Protein AF-A0A7Y7PQS4-F1 (afdb_monomer_lite)

Sequence (103 aa):
MAKKQHNLNHLTSRPAAAKLDELLLGSTPDTPTVTATIEKVVEKTRFTNVLPTDTFRRLHQLSFWSRQDMSDILDSALVAYFANQPDADKALPEKERLKRKMP

Foldseek 3Di:
DDDDDDDPVPPPDDPPPPPDVVVVPPDDPPDPPPPPPPPPPDDDDDDDDDDDPVVVVVLVVCCVVVVHDSVVVVVVVVVVVVVVPVCVPDDDDPVVCVVVVDD

pLDDT: mean 73.99, std 16.83, range [45.25, 97.25]

Structure (mmCIF, N/CA/C/O backbone):
data_AF-A0A7Y7PQS4-F1
#
_entry.id   AF-A0A7Y7PQS4-F1
#
loop_
_atom_site.group_PDB
_atom_site.id
_atom_site.type_symbol
_atom_site.label_atom_id
_atom_site.label_alt_id
_atom_site.label_comp_id
_atom_site.label_asym_id
_atom_site.label_entity_id
_atom_site.label_seq_id
_atom_site.pdbx_PDB_ins_code
_atom_site.Cartn_x
_atom_site.Cartn_y
_atom_site.Cartn_z
_atom_site.occupancy
_atom_site.B_iso_or_equiv
_atom_site.auth_seq_id
_atom_site.auth_comp_id
_atom_site.auth_asym_id
_atom_site.auth_atom_id
_atom_site.pdbx_PDB_model_num
ATOM 1 N N . MET A 1 1 ? 19.597 -5.052 -62.898 1.00 45.34 1 MET A N 1
ATOM 2 C CA . MET A 1 1 ? 18.757 -6.055 -62.205 1.00 45.34 1 MET A CA 1
ATOM 3 C C . MET A 1 1 ? 17.485 -5.369 -61.720 1.00 45.34 1 MET A C 1
ATOM 5 O O . MET A 1 1 ? 17.568 -4.507 -60.856 1.00 45.34 1 MET A O 1
ATOM 9 N N . ALA A 1 2 ? 16.344 -5.650 -62.355 1.00 47.72 2 ALA A N 1
ATOM 10 C CA . ALA A 1 2 ? 15.078 -4.951 -62.121 1.00 47.72 2 ALA A CA 1
ATOM 11 C C . ALA A 1 2 ? 14.285 -5.611 -60.978 1.00 47.72 2 ALA A C 1
ATOM 13 O O . ALA A 1 2 ? 14.045 -6.817 -61.004 1.00 47.72 2 ALA A O 1
ATOM 14 N N . LYS A 1 3 ? 13.897 -4.825 -59.966 1.00 57.91 3 LYS A N 1
ATOM 15 C CA . LYS A 1 3 ? 13.096 -5.276 -58.818 1.00 57.91 3 LYS A CA 1
ATOM 16 C C . LYS A 1 3 ? 11.630 -5.417 -59.239 1.00 57.91 3 LYS A C 1
ATOM 18 O O . LYS A 1 3 ? 10.974 -4.431 -59.558 1.00 57.91 3 LYS A O 1
ATOM 23 N N . LYS A 1 4 ? 11.136 -6.654 -59.244 1.00 65.50 4 LYS A N 1
ATOM 24 C CA . LYS A 1 4 ? 9.749 -7.029 -59.541 1.00 65.50 4 LYS A CA 1
ATOM 25 C C . LYS A 1 4 ? 8.871 -6.682 -58.333 1.00 65.50 4 LYS A C 1
ATOM 27 O O . LYS A 1 4 ? 9.065 -7.241 -57.258 1.00 65.50 4 LYS A O 1
ATOM 32 N N . GLN A 1 5 ? 7.947 -5.736 -58.488 1.00 62.50 5 GLN A N 1
ATOM 33 C CA . GLN A 1 5 ? 6.964 -5.415 -57.452 1.00 62.50 5 GLN A CA 1
ATOM 34 C C . GLN A 1 5 ? 5.819 -6.431 -57.504 1.00 62.50 5 GLN A C 1
ATOM 36 O O . GLN A 1 5 ? 5.164 -6.581 -58.534 1.00 62.50 5 GLN A O 1
ATOM 41 N N . HIS A 1 6 ? 5.597 -7.156 -56.408 1.00 64.06 6 HIS A N 1
ATOM 42 C CA . HIS A 1 6 ? 4.467 -8.070 -56.271 1.00 64.06 6 HIS A CA 1
ATOM 43 C C . HIS A 1 6 ? 3.248 -7.292 -55.765 1.00 64.06 6 HIS A C 1
ATOM 45 O O . HIS A 1 6 ? 3.231 -6.804 -54.640 1.00 64.06 6 HIS A O 1
ATOM 51 N N . ASN A 1 7 ? 2.243 -7.157 -56.629 1.00 65.00 7 ASN A N 1
ATOM 52 C CA . ASN A 1 7 ? 0.973 -6.499 -56.341 1.00 65.00 7 ASN A CA 1
ATOM 53 C C . ASN A 1 7 ? 0.039 -7.482 -55.598 1.00 65.00 7 ASN A C 1
ATOM 55 O O . ASN A 1 7 ? -0.337 -8.522 -56.142 1.00 65.00 7 ASN A O 1
ATOM 59 N N . LEU A 1 8 ? -0.297 -7.177 -54.339 1.00 68.19 8 LEU A N 1
ATOM 60 C CA . LEU A 1 8 ? -1.060 -8.041 -53.421 1.00 68.19 8 LEU A CA 1
ATOM 61 C C . LEU A 1 8 ? -2.588 -7.832 -53.490 1.00 68.19 8 LEU A C 1
ATOM 63 O O . LEU A 1 8 ? -3.323 -8.361 -52.660 1.00 68.19 8 LEU A O 1
ATOM 67 N N . ASN A 1 9 ? -3.097 -7.128 -54.503 1.00 60.72 9 ASN A N 1
ATOM 68 C CA . ASN A 1 9 ? -4.516 -6.753 -54.604 1.00 60.72 9 ASN A CA 1
ATOM 69 C C . ASN A 1 9 ? -5.480 -7.897 -54.994 1.00 60.72 9 ASN A C 1
ATOM 71 O O . ASN A 1 9 ? -6.639 -7.640 -55.298 1.00 60.72 9 ASN A O 1
ATOM 75 N N . HIS A 1 10 ? -5.037 -9.157 -54.996 1.00 58.75 10 HIS A N 1
ATOM 76 C CA . HIS A 1 10 ? -5.864 -10.315 -55.371 1.00 58.75 10 HIS A CA 1
ATOM 77 C C . HIS A 1 10 ? -6.353 -11.149 -54.170 1.00 58.75 10 HIS A C 1
ATOM 79 O O . HIS A 1 10 ? -7.049 -12.141 -54.360 1.00 58.75 10 HIS A O 1
ATOM 85 N N . LEU A 1 11 ? -6.026 -10.752 -52.933 1.00 56.12 11 LEU A N 1
ATOM 86 C CA . LEU A 1 11 ? -6.473 -11.438 -51.709 1.00 56.12 11 LEU A CA 1
ATOM 87 C C . LEU A 1 11 ? -7.854 -10.975 -51.205 1.00 56.12 11 LEU A C 1
ATOM 89 O O . LEU A 1 11 ? -8.382 -11.548 -50.256 1.00 56.12 11 LEU A O 1
ATOM 93 N N . THR A 1 12 ? -8.468 -9.971 -51.836 1.00 58.41 12 THR A N 1
ATOM 94 C CA . THR A 1 12 ? -9.740 -9.365 -51.399 1.00 58.41 12 THR A CA 1
ATOM 95 C C . THR A 1 12 ? -10.888 -9.596 -52.383 1.00 58.41 12 THR A C 1
ATOM 97 O O . THR A 1 12 ? -11.701 -8.713 -52.648 1.00 58.41 12 THR A O 1
ATOM 100 N N . SER A 1 13 ? -11.005 -10.811 -52.919 1.00 56.78 13 SER A N 1
ATOM 101 C CA . SER A 1 13 ? -12.248 -11.240 -53.568 1.00 56.78 13 SER A CA 1
ATOM 102 C C . SER A 1 13 ? -12.544 -12.705 -53.288 1.00 56.78 13 SER A C 1
ATOM 104 O O . SER A 1 13 ? -12.180 -13.604 -54.040 1.00 56.78 13 SER A O 1
ATOM 106 N N . ARG A 1 14 ? -13.245 -12.937 -52.176 1.00 49.75 14 ARG A N 1
ATOM 107 C CA . ARG A 1 14 ? -14.005 -14.163 -51.943 1.00 49.75 14 ARG A CA 1
ATOM 108 C C . ARG A 1 14 ? -15.409 -13.775 -51.471 1.00 49.75 14 ARG A C 1
ATOM 110 O O . ARG A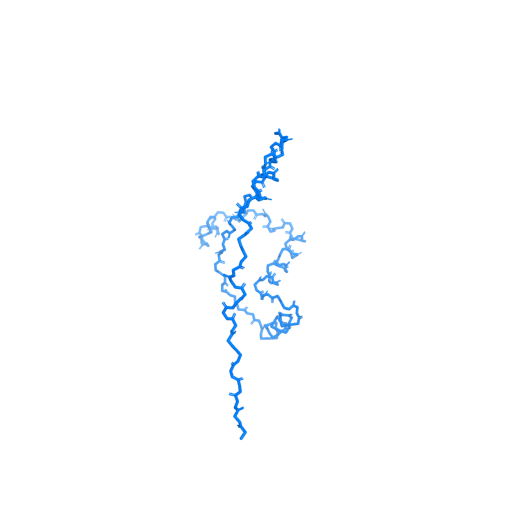 1 14 ? -15.546 -13.327 -50.335 1.00 49.75 14 ARG A O 1
ATOM 117 N N . PRO A 1 15 ? -16.454 -13.940 -52.299 1.00 49.47 15 PRO A N 1
ATOM 118 C CA . PRO A 1 15 ? -17.825 -13.793 -51.846 1.00 49.47 15 PRO A CA 1
ATOM 119 C C . PRO A 1 15 ? -18.228 -15.098 -51.150 1.00 49.47 15 PRO A C 1
ATOM 121 O O . PRO A 1 15 ? -18.449 -16.121 -51.790 1.00 49.47 15 PRO A O 1
ATOM 124 N N . ALA A 1 16 ? -18.280 -15.086 -49.821 1.00 52.72 16 ALA A N 1
ATOM 125 C CA . ALA A 1 16 ? -18.824 -16.183 -49.019 1.00 52.72 16 ALA A CA 1
ATOM 126 C C . ALA A 1 16 ? -19.870 -15.627 -48.043 1.00 52.72 16 ALA A C 1
ATOM 128 O O . ALA A 1 16 ? -19.758 -15.782 -46.835 1.00 52.72 16 ALA A O 1
ATOM 129 N N . ALA A 1 17 ? -20.874 -14.937 -48.587 1.00 56.62 17 ALA A N 1
ATOM 130 C CA . ALA A 1 17 ? -21.946 -14.282 -47.835 1.00 56.62 17 ALA A CA 1
ATOM 131 C C . ALA A 1 17 ? -23.271 -15.074 -47.857 1.00 56.62 17 ALA A C 1
ATOM 133 O O . ALA A 1 17 ? -24.335 -14.476 -47.840 1.00 56.62 17 ALA A O 1
ATOM 134 N N . ALA A 1 18 ? -23.232 -16.410 -47.941 1.00 55.91 18 ALA A N 1
ATOM 135 C CA . ALA A 1 18 ? -24.459 -17.213 -48.066 1.00 55.91 18 ALA A CA 1
ATOM 136 C C . ALA A 1 18 ? -24.544 -18.440 -47.136 1.00 55.91 18 ALA A C 1
ATOM 138 O O . ALA A 1 18 ? -25.415 -19.278 -47.332 1.00 55.91 18 ALA A O 1
ATOM 139 N N . LYS A 1 19 ? -23.651 -18.588 -46.143 1.00 53.81 19 LYS A N 1
ATOM 140 C CA . LYS A 1 19 ? -23.663 -19.735 -45.201 1.00 53.81 19 LYS A CA 1
ATOM 141 C C . LYS A 1 19 ? -23.307 -19.375 -43.747 1.00 53.81 19 LYS A C 1
ATOM 143 O O . LYS A 1 19 ? -22.703 -20.183 -43.051 1.00 53.81 19 LYS A O 1
ATOM 148 N N . LEU A 1 20 ? -23.626 -18.161 -43.294 1.00 56.03 20 LEU A N 1
ATOM 149 C CA . LEU A 1 20 ? -23.437 -17.756 -41.887 1.00 56.03 20 LEU A CA 1
ATOM 150 C C . LEU A 1 20 ? -24.763 -17.604 -41.128 1.00 56.03 20 LEU A C 1
ATOM 152 O O . LEU A 1 20 ? -24.801 -17.895 -39.938 1.00 56.03 20 LEU A O 1
ATOM 156 N N . ASP A 1 21 ? -25.857 -17.259 -41.813 1.00 58.00 21 ASP A N 1
ATOM 157 C CA . ASP A 1 21 ? -27.173 -17.081 -41.179 1.00 58.00 21 ASP A CA 1
ATOM 158 C C . ASP A 1 21 ? -27.824 -18.384 -40.684 1.00 58.00 21 ASP A C 1
ATOM 160 O O . ASP A 1 21 ? -28.627 -18.361 -39.758 1.00 58.00 21 ASP A O 1
ATOM 164 N N . GLU A 1 22 ? -27.447 -19.543 -41.229 1.00 56.84 22 GLU A N 1
ATOM 165 C CA . GLU A 1 22 ? -28.029 -20.840 -40.836 1.00 56.84 22 GLU A CA 1
ATOM 166 C C . GLU A 1 22 ? -27.386 -21.436 -39.563 1.00 56.84 22 GLU A C 1
ATOM 168 O O . GLU A 1 22 ? -27.956 -22.313 -38.923 1.00 56.84 22 GLU A O 1
ATOM 173 N N . LEU A 1 23 ? -26.221 -20.919 -39.146 1.00 56.47 23 LEU A N 1
ATOM 174 C CA . LEU A 1 23 ? -25.573 -21.236 -37.862 1.00 56.47 23 LEU A CA 1
ATOM 175 C C . LEU A 1 23 ? -26.039 -20.315 -36.723 1.00 56.47 23 LEU A C 1
ATOM 177 O O . LEU A 1 23 ? -25.719 -20.574 -35.564 1.00 56.47 23 LEU A O 1
ATOM 181 N N . LEU A 1 24 ? -26.777 -19.246 -37.041 1.00 61.12 24 LEU A N 1
ATOM 182 C CA . LEU A 1 24 ? -27.174 -18.217 -36.080 1.00 61.12 24 LEU A CA 1
ATOM 183 C C . LEU A 1 24 ? -28.575 -18.450 -35.483 1.00 61.12 24 LEU A C 1
ATOM 185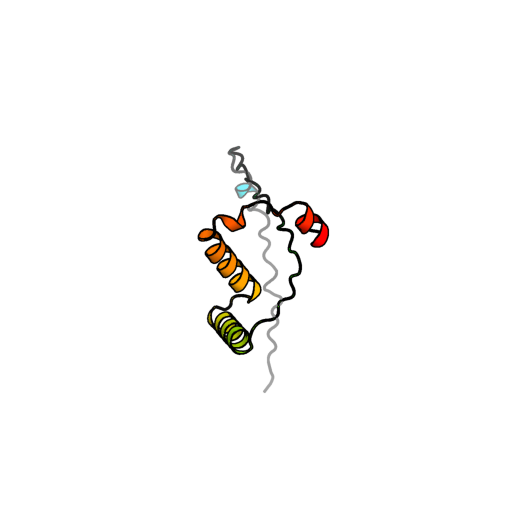 O O . LEU A 1 24 ? -28.898 -17.867 -34.453 1.00 61.12 24 LEU A O 1
ATOM 189 N N . LEU A 1 25 ? -29.404 -19.305 -36.095 1.00 61.69 25 LEU A N 1
ATOM 190 C CA . LEU A 1 25 ? -30.785 -19.574 -35.661 1.00 61.69 25 LEU A CA 1
ATOM 191 C C . LEU A 1 25 ? -30.992 -21.020 -35.159 1.00 61.69 25 LEU A C 1
ATOM 193 O O . LEU A 1 25 ? -32.066 -21.606 -35.298 1.00 61.69 25 LEU A O 1
ATOM 197 N N . GLY A 1 26 ? -29.960 -21.595 -34.534 1.00 45.25 26 GLY A N 1
ATOM 198 C CA . GLY A 1 26 ? -30.074 -22.812 -33.729 1.00 45.25 26 GLY A CA 1
ATOM 199 C C . GLY A 1 26 ? -30.778 -22.527 -32.399 1.00 45.25 26 GLY A C 1
ATOM 200 O O . GLY A 1 26 ? -30.212 -21.918 -31.499 1.00 45.25 26 GLY A O 1
ATOM 201 N N . SER A 1 27 ? -32.031 -22.960 -32.306 1.00 52.91 27 SER A N 1
ATOM 202 C CA . SER A 1 27 ? -32.948 -22.805 -31.174 1.00 52.91 27 SER A CA 1
ATOM 203 C C . SER A 1 27 ? -32.495 -23.516 -29.888 1.00 52.91 27 SER A C 1
ATOM 205 O O . SER A 1 27 ? -32.378 -24.737 -29.899 1.00 52.91 27 SER A O 1
ATOM 207 N N . THR A 1 28 ? -32.354 -22.760 -28.787 1.00 54.16 28 THR A N 1
ATOM 208 C CA . THR A 1 28 ? -32.858 -23.078 -27.426 1.00 54.16 28 THR A CA 1
ATOM 209 C C . THR A 1 28 ? -32.926 -21.784 -26.592 1.00 54.16 28 THR A C 1
ATOM 211 O O . THR A 1 28 ? -31.896 -21.120 -26.455 1.00 54.16 28 THR A O 1
ATOM 214 N N . PRO A 1 29 ? -34.076 -21.395 -26.004 1.00 52.91 29 PRO A N 1
ATOM 215 C CA . PRO A 1 29 ? -34.156 -20.263 -25.087 1.00 52.91 29 PRO A CA 1
ATOM 216 C C . PRO A 1 29 ? -33.761 -20.703 -23.670 1.00 52.91 29 PRO A C 1
ATOM 218 O O . PRO A 1 29 ? -34.600 -20.765 -22.779 1.00 52.91 29 PRO A O 1
ATOM 221 N N . ASP A 1 30 ? -32.481 -20.993 -23.457 1.00 47.19 30 ASP A N 1
ATOM 222 C CA . ASP A 1 30 ? -31.899 -20.929 -22.117 1.00 47.19 30 ASP A CA 1
ATOM 223 C C . ASP A 1 30 ? -31.145 -19.613 -22.038 1.00 47.19 30 ASP A C 1
ATOM 225 O O . ASP A 1 30 ? -30.039 -19.461 -22.550 1.00 47.19 30 ASP A O 1
ATOM 229 N N . THR A 1 31 ? -31.822 -18.617 -21.476 1.00 50.50 31 THR A N 1
ATOM 230 C CA . THR A 1 31 ? -31.273 -17.288 -21.226 1.00 50.50 31 THR A CA 1
ATOM 231 C C . THR A 1 31 ? -30.010 -17.461 -20.380 1.00 50.50 31 THR A C 1
ATOM 233 O O . THR A 1 31 ? -30.136 -17.851 -19.216 1.00 50.50 31 THR A O 1
ATOM 236 N N . PRO A 1 32 ? -28.789 -17.186 -20.883 1.00 52.12 32 PRO A N 1
ATOM 237 C CA . PRO A 1 32 ? -27.669 -17.043 -19.979 1.00 52.12 32 PRO A CA 1
ATOM 238 C C . PRO A 1 32 ? -27.978 -15.799 -19.149 1.00 52.12 32 PRO A C 1
ATOM 240 O O . PRO A 1 32 ? -27.956 -14.678 -19.658 1.00 52.12 32 PRO A O 1
ATOM 243 N N . THR A 1 33 ? -28.324 -15.993 -17.876 1.00 50.81 33 THR A N 1
ATOM 244 C CA . THR A 1 33 ? -28.285 -14.920 -16.885 1.00 50.81 33 THR A CA 1
ATOM 245 C C . THR A 1 33 ? -26.843 -14.442 -16.850 1.00 50.81 33 THR A C 1
ATOM 247 O O . THR A 1 33 ? -25.987 -15.017 -16.181 1.00 50.81 33 THR A O 1
ATOM 250 N N . VAL A 1 34 ? -26.560 -13.414 -17.648 1.00 56.66 34 VAL A N 1
ATOM 251 C CA . VAL A 1 34 ? -25.345 -12.627 -17.547 1.00 56.66 34 VAL A CA 1
ATOM 252 C C . VAL A 1 34 ? -25.455 -11.938 -16.198 1.00 56.66 34 VAL A C 1
ATOM 254 O O . VAL A 1 34 ? -26.095 -10.896 -16.064 1.00 56.66 34 VAL A O 1
ATOM 257 N N . THR A 1 35 ? -24.893 -12.568 -15.169 1.00 53.75 35 THR A N 1
ATOM 258 C CA . THR A 1 35 ? -24.596 -11.906 -13.906 1.00 53.75 35 THR A CA 1
ATOM 259 C C . THR A 1 35 ? -23.634 -10.785 -14.257 1.00 53.75 35 THR A C 1
ATOM 261 O O . THR A 1 35 ? -22.433 -11.002 -14.399 1.00 53.75 35 THR A O 1
ATOM 264 N N . ALA A 1 36 ? -24.181 -9.596 -14.499 1.00 56.31 36 ALA A N 1
ATOM 265 C CA . ALA A 1 36 ? -23.404 -8.385 -14.612 1.00 56.31 36 ALA A CA 1
ATOM 266 C C . ALA A 1 36 ? -22.651 -8.244 -13.288 1.00 56.31 36 ALA A C 1
ATOM 268 O O . ALA A 1 36 ? -23.244 -7.927 -12.256 1.00 56.31 36 ALA A O 1
ATOM 269 N N . THR A 1 37 ? -21.357 -8.555 -13.301 1.00 57.94 37 THR A N 1
ATOM 270 C CA . THR A 1 37 ? -20.448 -8.196 -12.221 1.00 57.94 37 THR A CA 1
ATOM 271 C C . THR A 1 37 ? -20.495 -6.680 -12.137 1.00 57.94 37 THR A C 1
ATOM 273 O O . THR A 1 37 ? -19.929 -5.985 -12.975 1.00 57.94 37 THR A O 1
ATOM 276 N N . ILE A 1 38 ? -21.258 -6.163 -11.176 1.00 63.72 38 ILE A N 1
ATOM 277 C CA . ILE A 1 38 ? -21.269 -4.744 -10.848 1.00 63.72 38 ILE A CA 1
ATOM 278 C C . ILE A 1 38 ? -19.868 -4.465 -10.309 1.00 63.72 38 ILE A C 1
ATOM 280 O O . ILE A 1 38 ? -19.573 -4.753 -9.148 1.00 63.72 38 ILE A O 1
ATOM 284 N N . GLU A 1 39 ? -18.978 -3.987 -11.176 1.00 59.25 39 GLU A N 1
ATOM 285 C CA . GLU A 1 39 ? -17.668 -3.486 -10.788 1.00 59.25 39 GLU A CA 1
ATOM 286 C C . GLU A 1 39 ? -17.907 -2.300 -9.856 1.00 59.25 39 GLU A C 1
ATOM 288 O O . GLU A 1 39 ? -18.197 -1.179 -10.278 1.00 59.25 39 GLU A O 1
ATOM 293 N N . LYS A 1 40 ? -17.883 -2.572 -8.549 1.00 68.75 40 LYS A N 1
ATOM 294 C CA . LYS A 1 40 ? -17.981 -1.548 -7.519 1.00 68.75 40 LYS A CA 1
ATOM 295 C C . LYS A 1 40 ? -16.779 -0.631 -7.704 1.00 68.75 40 LYS A C 1
ATOM 297 O O . LYS A 1 40 ? -15.657 -1.004 -7.370 1.00 68.75 40 LYS A O 1
ATOM 302 N N . VAL A 1 41 ? -17.019 0.550 -8.264 1.00 65.12 41 VAL A N 1
ATOM 303 C CA . VAL A 1 41 ? -16.004 1.591 -8.411 1.00 65.12 41 VAL A CA 1
ATOM 304 C C . VAL A 1 41 ? -15.505 1.934 -7.010 1.00 65.12 41 VAL A C 1
ATOM 306 O O . VAL A 1 41 ? -16.232 2.510 -6.203 1.00 65.12 41 VAL A O 1
ATOM 309 N N . VAL A 1 42 ? -14.286 1.503 -6.687 1.00 76.44 42 VAL A N 1
ATOM 310 C CA . VAL A 1 42 ? -13.660 1.791 -5.396 1.00 76.44 42 VAL A CA 1
ATOM 311 C C . VAL A 1 42 ? -13.194 3.241 -5.419 1.00 76.44 42 VAL A C 1
ATOM 313 O O . VAL A 1 42 ? -12.319 3.606 -6.206 1.00 76.44 42 VAL A O 1
ATOM 316 N N . GLU A 1 43 ? -13.783 4.074 -4.563 1.00 81.75 43 GLU A N 1
ATOM 317 C CA . GLU A 1 43 ? -13.350 5.456 -4.378 1.00 81.75 43 GLU A CA 1
ATOM 318 C C . GLU A 1 43 ? -11.930 5.475 -3.798 1.00 81.75 43 GLU A C 1
ATOM 320 O O . GLU A 1 43 ? -11.678 4.989 -2.695 1.00 81.75 43 GLU A O 1
ATOM 325 N N . LYS A 1 44 ? -10.976 6.013 -4.565 1.00 79.75 44 LYS A N 1
ATOM 326 C CA . LYS A 1 44 ? -9.573 6.123 -4.150 1.00 79.75 44 LYS A CA 1
ATOM 327 C C . LYS A 1 44 ? -9.295 7.520 -3.604 1.00 79.75 44 LYS A C 1
ATOM 329 O O . LYS A 1 44 ? -9.375 8.508 -4.334 1.00 79.75 44 LYS A O 1
ATOM 334 N N . THR A 1 45 ? -8.882 7.597 -2.343 1.00 82.06 45 THR A N 1
ATOM 335 C CA . THR A 1 45 ? -8.430 8.845 -1.712 1.00 82.06 45 THR A CA 1
ATOM 336 C C . THR A 1 45 ? -6.925 9.015 -1.901 1.00 82.06 45 THR A C 1
ATOM 338 O O . THR A 1 45 ? -6.152 8.084 -1.681 1.00 82.06 45 THR A O 1
ATOM 341 N N . ARG A 1 46 ? -6.477 10.214 -2.301 1.00 83.88 46 ARG A N 1
ATOM 342 C CA . ARG A 1 46 ? -5.040 10.507 -2.416 1.00 83.88 46 ARG A CA 1
ATOM 343 C C . ARG A 1 46 ? -4.410 10.574 -1.027 1.00 83.88 46 ARG A C 1
ATOM 345 O O . ARG A 1 46 ? -4.838 11.365 -0.191 1.00 83.88 46 ARG A O 1
ATOM 352 N N . PHE A 1 47 ? -3.361 9.787 -0.820 1.00 81.38 47 PHE A N 1
ATOM 353 C CA . PHE A 1 47 ? -2.594 9.743 0.419 1.00 81.38 47 PHE A CA 1
ATOM 354 C C . PHE A 1 47 ? -1.138 10.131 0.143 1.00 81.38 47 PHE A C 1
ATOM 356 O O . PHE A 1 47 ? -0.437 9.448 -0.601 1.00 81.38 47 PHE A O 1
ATOM 363 N N . THR A 1 48 ? -0.689 11.239 0.734 1.00 83.62 48 THR A N 1
ATOM 364 C CA . THR A 1 48 ? 0.714 11.672 0.673 1.00 83.62 48 THR A CA 1
ATOM 365 C C . THR A 1 48 ? 1.435 11.165 1.917 1.00 83.62 48 THR A C 1
ATOM 367 O O . THR A 1 48 ? 1.038 11.499 3.031 1.00 83.62 48 THR A O 1
ATOM 370 N N . ASN A 1 49 ? 2.495 10.378 1.729 1.00 83.31 49 ASN A N 1
ATOM 371 C CA . ASN A 1 49 ? 3.267 9.769 2.813 1.00 83.31 49 ASN A CA 1
ATOM 372 C C . ASN A 1 49 ? 4.739 10.204 2.767 1.00 83.31 49 ASN A C 1
ATOM 374 O O . ASN A 1 49 ? 5.278 10.469 1.693 1.00 83.31 49 ASN A O 1
ATOM 378 N N . VAL A 1 50 ? 5.396 10.215 3.926 1.00 90.75 50 VAL A N 1
ATOM 379 C CA . VAL A 1 50 ? 6.845 10.381 4.061 1.00 90.75 50 VAL A CA 1
ATOM 380 C C . VAL A 1 50 ? 7.421 9.066 4.573 1.00 90.75 50 VAL A C 1
ATOM 382 O O . VAL A 1 50 ? 7.112 8.631 5.679 1.00 90.75 50 VAL A O 1
ATOM 385 N N . LEU A 1 51 ? 8.263 8.429 3.762 1.00 89.50 51 LEU A N 1
ATOM 386 C CA . LEU A 1 51 ? 8.919 7.168 4.102 1.00 89.50 51 LEU A CA 1
ATOM 387 C C . LEU A 1 51 ? 10.416 7.389 4.349 1.00 89.50 51 LEU A C 1
ATOM 389 O O . LEU A 1 51 ? 11.024 8.221 3.672 1.00 89.50 51 LEU A O 1
ATOM 393 N N . PRO A 1 52 ? 11.043 6.612 5.251 1.00 95.19 52 PRO A N 1
ATOM 394 C CA . PRO A 1 52 ? 12.496 6.544 5.325 1.00 95.19 52 PR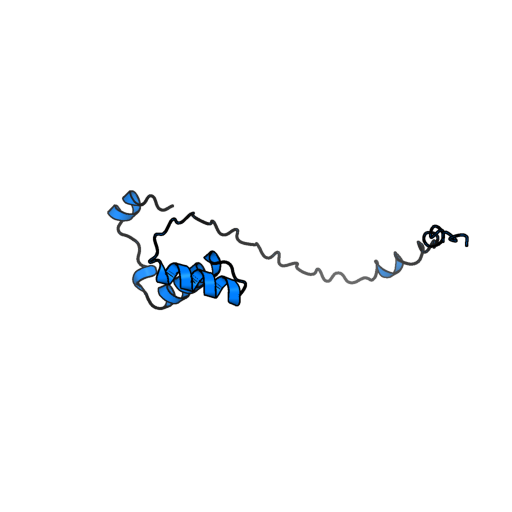O A CA 1
ATOM 395 C C . PRO A 1 52 ? 13.095 6.137 3.975 1.00 95.19 52 PRO A C 1
ATOM 397 O O . PRO A 1 52 ? 12.550 5.273 3.280 1.00 95.19 52 PRO A O 1
ATOM 400 N N . THR A 1 53 ? 14.247 6.712 3.626 1.00 94.31 53 THR A N 1
ATOM 401 C CA . THR A 1 53 ? 14.907 6.497 2.328 1.00 94.31 53 THR A CA 1
ATOM 402 C C . THR A 1 53 ? 15.166 5.020 2.036 1.00 94.31 53 THR A C 1
ATOM 404 O O . THR A 1 53 ? 14.919 4.554 0.924 1.00 94.31 53 THR A O 1
ATOM 407 N N . ASP A 1 54 ? 15.613 4.254 3.033 1.00 96.00 54 ASP A N 1
ATOM 408 C CA . ASP A 1 54 ? 15.856 2.818 2.872 1.00 96.00 54 ASP A CA 1
ATOM 409 C C . ASP A 1 54 ? 14.575 2.036 2.569 1.00 96.00 54 ASP A C 1
ATOM 411 O O . ASP A 1 54 ? 14.581 1.145 1.715 1.00 96.00 54 ASP A O 1
ATOM 415 N N . THR A 1 55 ? 13.465 2.385 3.222 1.00 94.00 55 THR A N 1
ATOM 416 C CA . THR A 1 55 ? 12.157 1.766 2.981 1.00 94.00 55 THR A CA 1
ATOM 417 C C . THR A 1 55 ? 11.663 2.086 1.576 1.00 94.00 55 THR A C 1
ATOM 419 O O . THR A 1 55 ? 11.230 1.183 0.862 1.00 94.00 55 THR A O 1
ATOM 422 N N . PHE A 1 56 ? 11.798 3.343 1.142 1.00 94.25 56 PHE A N 1
ATOM 423 C CA . PHE A 1 56 ? 11.446 3.755 -0.216 1.00 94.25 56 PHE A CA 1
ATOM 424 C C . PHE A 1 56 ? 12.269 3.003 -1.272 1.00 94.25 56 PHE A C 1
ATOM 426 O O . PHE A 1 56 ? 11.711 2.469 -2.232 1.00 94.25 56 PHE A O 1
ATOM 433 N N . ARG A 1 57 ? 13.586 2.871 -1.064 1.00 96.62 57 ARG A N 1
ATOM 434 C CA . ARG A 1 57 ? 14.461 2.112 -1.969 1.00 96.62 57 ARG A CA 1
ATOM 435 C C . ARG A 1 57 ? 14.022 0.653 -2.086 1.00 96.62 57 ARG A C 1
ATOM 437 O O . ARG A 1 57 ? 13.949 0.130 -3.195 1.00 96.62 57 ARG A O 1
ATOM 444 N N . ARG A 1 58 ? 13.726 -0.003 -0.959 1.00 96.31 58 ARG A N 1
ATOM 445 C CA . ARG A 1 58 ? 13.261 -1.402 -0.941 1.00 96.31 58 ARG A CA 1
ATOM 446 C C . ARG A 1 58 ? 11.913 -1.563 -1.639 1.00 96.31 58 ARG A C 1
ATOM 448 O O . ARG A 1 58 ? 11.753 -2.512 -2.397 1.00 96.31 58 ARG A O 1
ATOM 455 N N . LEU A 1 59 ? 10.983 -0.630 -1.432 1.00 95.19 59 LEU A N 1
ATOM 456 C CA . LEU A 1 59 ? 9.682 -0.633 -2.103 1.00 95.19 59 LEU A CA 1
ATOM 457 C C . LEU A 1 59 ? 9.840 -0.548 -3.627 1.00 95.19 59 LEU A C 1
ATOM 459 O O . LEU A 1 59 ? 9.222 -1.324 -4.347 1.00 95.19 59 LEU A O 1
ATOM 463 N N . HIS A 1 60 ? 10.716 0.336 -4.109 1.00 96.00 60 HIS A N 1
ATOM 464 C CA . HIS A 1 60 ? 10.981 0.486 -5.540 1.00 96.00 60 HIS A CA 1
ATOM 465 C C . HIS A 1 60 ? 11.709 -0.727 -6.144 1.00 96.00 60 HIS A C 1
ATOM 467 O O . HIS A 1 60 ? 11.505 -1.088 -7.301 1.00 96.00 60 HIS A O 1
ATOM 473 N N . GLN A 1 61 ? 12.598 -1.366 -5.382 1.00 97.25 61 GLN A N 1
ATOM 474 C CA . GLN A 1 61 ? 13.220 -2.618 -5.813 1.00 97.25 61 GLN A CA 1
ATOM 475 C C . GLN A 1 61 ? 12.168 -3.721 -5.926 1.00 97.25 61 GLN A C 1
ATOM 477 O O . GLN A 1 61 ? 12.127 -4.425 -6.932 1.00 97.25 61 GLN A O 1
ATOM 482 N N . LEU A 1 62 ? 11.300 -3.846 -4.921 1.00 96.50 62 LEU A N 1
ATOM 483 C CA . LEU A 1 62 ? 10.236 -4.838 -4.916 1.00 96.50 62 LEU A CA 1
ATOM 484 C C . LEU A 1 62 ? 9.281 -4.639 -6.095 1.00 96.50 62 LEU A C 1
ATOM 486 O O . LEU A 1 62 ? 9.054 -5.602 -6.817 1.00 96.50 62 LEU A O 1
ATOM 490 N N . SER A 1 63 ? 8.803 -3.413 -6.338 1.00 96.88 63 SER A N 1
ATOM 491 C CA . SER A 1 63 ? 7.906 -3.115 -7.465 1.00 96.88 63 SER A CA 1
ATOM 492 C C . SER A 1 63 ? 8.520 -3.475 -8.814 1.00 96.88 63 SER A C 1
ATOM 494 O O . SER A 1 63 ? 7.854 -4.059 -9.669 1.00 96.88 63 SER A O 1
ATOM 496 N N . PHE A 1 64 ? 9.812 -3.195 -8.993 1.00 96.94 64 PHE A N 1
ATOM 497 C CA . PHE A 1 64 ? 10.528 -3.541 -10.215 1.00 96.94 64 PHE A CA 1
ATOM 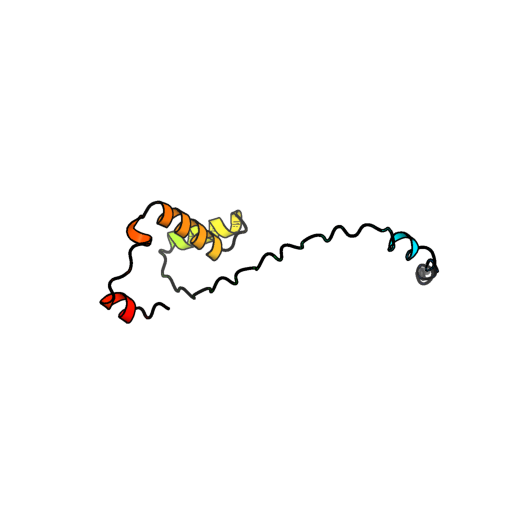498 C C . PHE A 1 64 ? 10.579 -5.058 -10.449 1.00 96.94 64 PHE A C 1
ATOM 500 O O . PHE A 1 64 ? 10.304 -5.523 -11.556 1.00 96.94 64 PHE A O 1
ATOM 507 N N . TRP A 1 65 ? 10.909 -5.838 -9.415 1.00 97.12 65 TRP A N 1
ATOM 508 C CA . TRP A 1 65 ? 11.035 -7.295 -9.533 1.00 97.12 65 TRP A CA 1
ATOM 509 C C . TRP A 1 65 ? 9.687 -8.012 -9.601 1.00 97.12 65 TRP A C 1
ATOM 511 O O . TRP A 1 65 ? 9.554 -8.971 -10.362 1.00 97.12 65 TRP A O 1
ATOM 521 N N . SER A 1 66 ? 8.687 -7.556 -8.843 1.00 95.00 66 SER A N 1
ATOM 522 C CA . SER A 1 66 ? 7.344 -8.143 -8.846 1.00 95.00 66 SER A CA 1
ATOM 523 C C . SER A 1 66 ? 6.492 -7.690 -10.032 1.00 95.00 66 SER A C 1
ATOM 525 O O . SER A 1 66 ? 5.459 -8.301 -10.295 1.00 95.00 66 SER A O 1
ATOM 527 N N . ARG A 1 67 ? 6.923 -6.648 -10.762 1.00 94.75 67 ARG A N 1
ATOM 528 C CA . ARG A 1 67 ? 6.148 -5.975 -11.820 1.00 94.75 67 ARG A CA 1
ATOM 529 C C . ARG A 1 67 ? 4.770 -5.518 -11.331 1.00 94.75 67 ARG A C 1
ATOM 531 O O . ARG A 1 67 ? 3.798 -5.573 -12.079 1.00 94.75 67 ARG A O 1
ATOM 538 N N . GLN A 1 68 ? 4.697 -5.093 -10.074 1.00 92.81 68 GLN A N 1
ATOM 539 C CA . GLN A 1 68 ? 3.487 -4.553 -9.461 1.00 92.81 68 GLN A CA 1
ATOM 540 C C . GLN A 1 68 ? 3.671 -3.078 -9.142 1.00 92.81 68 GLN A C 1
ATOM 542 O O . GLN A 1 68 ? 4.773 -2.632 -8.811 1.00 92.81 68 GLN A O 1
ATOM 547 N N . ASP A 1 69 ? 2.572 -2.334 -9.184 1.00 93.62 69 ASP A N 1
ATOM 548 C CA . ASP A 1 69 ? 2.583 -0.939 -8.784 1.00 93.62 69 ASP A CA 1
ATOM 549 C C . ASP A 1 69 ? 2.847 -0.805 -7.283 1.00 93.62 69 ASP A C 1
ATOM 551 O O . ASP A 1 69 ? 2.346 -1.564 -6.451 1.00 93.62 69 ASP A O 1
ATOM 555 N N . MET A 1 70 ? 3.629 0.213 -6.916 1.00 92.06 70 MET A N 1
ATOM 556 C CA . MET A 1 70 ? 3.942 0.497 -5.511 1.00 92.06 70 MET A CA 1
ATOM 557 C C . MET A 1 70 ? 2.675 0.736 -4.681 1.00 92.06 70 MET A C 1
ATOM 559 O O . MET A 1 70 ? 2.645 0.387 -3.504 1.00 92.06 70 MET A O 1
ATOM 563 N N . SER A 1 71 ? 1.628 1.305 -5.287 1.00 91.12 71 SER A N 1
ATOM 564 C CA . SER A 1 71 ? 0.328 1.504 -4.641 1.00 91.12 71 SER A CA 1
ATOM 565 C C . SER A 1 71 ? -0.342 0.184 -4.262 1.00 91.12 71 SER A C 1
ATOM 567 O O . SER A 1 71 ? -0.825 0.073 -3.142 1.00 91.12 71 SER A O 1
ATOM 569 N N . ASP A 1 72 ? -0.308 -0.819 -5.138 1.00 92.12 72 ASP A N 1
ATOM 570 C CA . ASP A 1 72 ? -0.924 -2.128 -4.884 1.00 92.12 72 ASP A CA 1
ATOM 571 C C . ASP A 1 72 ? -0.127 -2.929 -3.844 1.00 92.12 72 ASP A C 1
ATOM 573 O O . ASP A 1 72 ? -0.685 -3.621 -2.988 1.00 92.12 72 ASP A O 1
ATOM 577 N N . ILE A 1 73 ? 1.202 -2.786 -3.861 1.00 93.62 73 ILE A N 1
ATOM 578 C CA . ILE A 1 73 ? 2.074 -3.354 -2.825 1.00 93.62 73 ILE A CA 1
ATOM 579 C C . ILE A 1 73 ? 1.749 -2.743 -1.456 1.00 93.62 73 ILE A C 1
ATOM 581 O O . ILE A 1 73 ? 1.675 -3.459 -0.460 1.00 93.62 73 ILE A O 1
ATOM 585 N N . LEU A 1 74 ? 1.546 -1.425 -1.387 1.00 93.06 74 LEU A N 1
ATOM 586 C CA . LEU A 1 74 ? 1.180 -0.761 -0.137 1.00 93.06 74 LEU A CA 1
ATOM 587 C C . LEU A 1 74 ? -0.224 -1.154 0.329 1.00 93.06 74 LEU A C 1
ATOM 589 O O . LEU A 1 74 ? -0.397 -1.413 1.516 1.00 93.06 74 LEU A O 1
ATOM 593 N N . ASP A 1 75 ? -1.195 -1.232 -0.579 1.00 92.00 75 ASP A N 1
ATOM 594 C CA . ASP A 1 75 ? -2.563 -1.645 -0.257 1.00 92.00 75 ASP A CA 1
ATOM 595 C C . ASP A 1 75 ? -2.589 -3.064 0.328 1.00 92.00 75 ASP A C 1
ATOM 597 O O . ASP A 1 75 ? -3.058 -3.275 1.445 1.00 92.00 75 ASP A O 1
ATOM 601 N N . SER A 1 76 ? -1.958 -4.022 -0.355 1.00 92.19 76 SER A N 1
ATOM 602 C CA . SER A 1 76 ? -1.861 -5.405 0.129 1.00 92.19 76 SER A CA 1
ATOM 603 C C . SER A 1 76 ? -1.131 -5.523 1.472 1.00 92.19 76 SER A C 1
ATOM 605 O O . SER A 1 76 ? -1.575 -6.266 2.352 1.00 92.19 76 SER A O 1
ATOM 607 N N . ALA A 1 77 ? -0.054 -4.758 1.677 1.00 92.75 77 ALA A N 1
ATOM 608 C CA . ALA A 1 77 ? 0.656 -4.717 2.953 1.00 92.75 77 ALA A CA 1
ATOM 609 C C . ALA A 1 77 ? -0.209 -4.134 4.084 1.00 92.75 77 ALA A C 1
ATOM 611 O O . ALA A 1 77 ? -0.175 -4.648 5.204 1.00 92.75 77 ALA A O 1
ATOM 612 N N . LEU A 1 78 ? -0.995 -3.089 3.806 1.00 91.69 78 LEU A N 1
ATOM 613 C CA . LEU A 1 78 ? -1.906 -2.482 4.777 1.00 91.69 78 LEU A CA 1
ATOM 614 C C . LEU A 1 78 ? -3.063 -3.419 5.123 1.00 91.69 78 LEU A C 1
ATOM 616 O O . LEU A 1 78 ? -3.347 -3.599 6.304 1.00 91.69 78 LEU A O 1
ATOM 620 N N . VAL A 1 79 ? -3.672 -4.076 4.135 1.00 91.75 79 VAL A N 1
ATOM 621 C CA . VAL A 1 79 ? -4.721 -5.085 4.360 1.00 91.75 79 VAL A CA 1
ATOM 622 C C . VAL A 1 79 ? -4.197 -6.221 5.240 1.00 91.75 79 VAL A C 1
ATOM 624 O O . VAL A 1 79 ? -4.838 -6.592 6.224 1.00 91.75 79 VAL A O 1
ATOM 627 N N . ALA A 1 80 ? -2.997 -6.732 4.948 1.00 92.50 80 ALA A N 1
ATOM 628 C CA . ALA A 1 80 ? -2.361 -7.762 5.767 1.00 92.50 80 ALA A CA 1
ATOM 629 C C . ALA A 1 80 ? -2.029 -7.270 7.189 1.00 92.50 80 ALA A C 1
ATOM 631 O O . ALA A 1 80 ? -2.124 -8.032 8.154 1.00 92.50 80 ALA A O 1
ATOM 632 N N . TYR A 1 81 ? -1.653 -5.998 7.341 1.00 91.19 81 TYR A N 1
ATOM 633 C CA . TYR A 1 81 ? -1.387 -5.399 8.646 1.00 91.19 81 TYR A CA 1
ATOM 634 C C . TYR A 1 81 ? -2.672 -5.232 9.472 1.00 91.19 81 TYR A C 1
ATOM 636 O O . TYR A 1 81 ? -2.699 -5.619 10.641 1.00 91.19 81 TYR A O 1
ATOM 644 N N . PHE A 1 82 ? -3.751 -4.729 8.864 1.00 91.69 82 PHE A N 1
ATOM 645 C CA . PHE A 1 82 ? -5.046 -4.541 9.524 1.00 91.69 82 PHE A CA 1
ATOM 646 C C . PHE A 1 82 ? -5.714 -5.858 9.915 1.00 91.69 82 PHE A C 1
ATOM 648 O O . PHE A 1 82 ? -6.340 -5.915 10.968 1.00 91.69 82 PHE A O 1
ATOM 655 N N . ALA A 1 83 ? -5.500 -6.940 9.160 1.00 89.25 83 ALA A N 1
ATOM 656 C CA . ALA A 1 83 ? -6.008 -8.267 9.519 1.00 89.25 83 ALA A CA 1
ATOM 657 C C . ALA A 1 83 ? -5.557 -8.741 10.916 1.00 89.25 83 ALA A C 1
ATOM 659 O O . ALA A 1 83 ? -6.231 -9.549 11.549 1.00 89.25 83 ALA A O 1
ATOM 660 N N . ASN A 1 84 ? -4.425 -8.227 11.405 1.00 88.00 84 ASN A N 1
ATOM 661 C CA . ASN A 1 84 ? -3.870 -8.567 12.713 1.00 88.00 84 ASN A CA 1
ATOM 662 C C . ASN A 1 84 ? -4.141 -7.496 13.784 1.00 88.00 84 ASN A C 1
ATOM 664 O O . ASN A 1 84 ? -3.678 -7.636 14.915 1.00 88.00 84 ASN A O 1
ATOM 668 N N . GLN A 1 85 ? -4.854 -6.421 13.442 1.00 86.19 85 GLN A N 1
ATOM 669 C CA . GLN A 1 85 ? -5.103 -5.282 14.321 1.00 86.19 85 GLN A CA 1
ATOM 670 C C . GLN A 1 85 ? -6.612 -5.053 14.462 1.00 86.19 85 GLN A C 1
ATOM 672 O O . GLN A 1 85 ? -7.182 -4.284 13.689 1.00 86.19 85 GLN A O 1
ATOM 677 N N . PRO A 1 86 ? -7.273 -5.649 15.475 1.00 79.75 86 PRO A N 1
ATOM 678 C CA . PRO A 1 86 ? -8.717 -5.480 15.674 1.00 79.75 86 PRO A CA 1
ATOM 679 C C . PRO A 1 86 ? -9.110 -4.027 15.991 1.00 79.75 86 PRO A C 1
ATOM 681 O O . PRO A 1 86 ? -10.280 -3.660 15.938 1.00 79.75 86 PRO A O 1
ATOM 684 N N . ASP A 1 87 ? -8.130 -3.185 16.327 1.00 82.06 87 ASP A N 1
ATOM 685 C CA . ASP A 1 87 ? -8.319 -1.756 16.546 1.00 82.06 87 ASP A CA 1
ATOM 686 C C . ASP A 1 87 ? -8.566 -0.973 15.250 1.00 82.06 87 ASP A C 1
ATOM 688 O O . ASP A 1 87 ? -9.090 0.137 15.316 1.00 82.06 87 ASP A O 1
ATOM 692 N N . ALA A 1 88 ? -8.226 -1.533 14.083 1.00 78.25 88 ALA A N 1
ATOM 693 C CA . ALA A 1 88 ? -8.429 -0.879 12.790 1.00 78.25 88 ALA A CA 1
ATOM 694 C C . ALA A 1 88 ? -9.918 -0.674 12.456 1.00 78.25 88 ALA A C 1
ATOM 696 O O . ALA A 1 88 ? -10.264 0.296 11.785 1.00 78.25 88 ALA A O 1
ATOM 697 N N . ASP A 1 89 ? -10.791 -1.536 12.986 1.00 79.56 89 ASP A N 1
ATOM 698 C CA . ASP A 1 89 ? -12.244 -1.464 12.795 1.00 79.56 89 ASP A CA 1
ATOM 699 C C . ASP A 1 89 ? -12.952 -0.641 13.882 1.00 79.56 89 ASP A C 1
ATOM 701 O O . ASP A 1 89 ? -14.172 -0.442 13.844 1.00 79.56 89 ASP A O 1
ATOM 705 N N . LYS A 1 90 ? -12.212 -0.145 14.883 1.00 82.75 90 LYS A N 1
ATOM 706 C CA . LYS A 1 90 ? -12.798 0.696 15.928 1.00 82.75 90 LYS A CA 1
ATOM 707 C C . LYS A 1 90 ? -13.119 2.071 15.360 1.00 82.75 90 LYS A C 1
ATOM 709 O O . LYS A 1 90 ? -12.280 2.740 14.760 1.00 82.75 90 LYS A O 1
ATOM 714 N N . ALA A 1 91 ? -14.340 2.528 15.621 1.00 75.25 91 ALA A N 1
ATOM 715 C CA . ALA A 1 91 ? -14.749 3.872 15.251 1.00 75.25 91 ALA A CA 1
ATOM 716 C C . ALA A 1 91 ? -13.841 4.916 15.922 1.00 75.25 91 ALA A C 1
ATOM 718 O O . ALA A 1 91 ? -13.637 4.906 17.140 1.00 75.25 91 ALA A O 1
ATOM 719 N N . LEU A 1 92 ? -13.321 5.846 15.119 1.00 73.44 92 LEU A N 1
ATOM 720 C CA . LEU A 1 92 ? -12.588 7.004 15.621 1.00 73.44 92 LEU A CA 1
ATOM 721 C C . LEU A 1 92 ? -13.516 7.863 16.501 1.00 73.44 92 LEU A C 1
ATOM 723 O O . LEU A 1 92 ? -14.655 8.126 16.100 1.00 73.44 92 LEU A O 1
ATOM 727 N N . PRO A 1 93 ? -13.049 8.369 17.659 1.00 83.31 93 PRO A N 1
ATOM 728 C CA . PRO A 1 93 ? -13.820 9.304 18.470 1.00 83.31 93 PRO A CA 1
ATOM 729 C C . PRO A 1 93 ? -14.273 10.515 17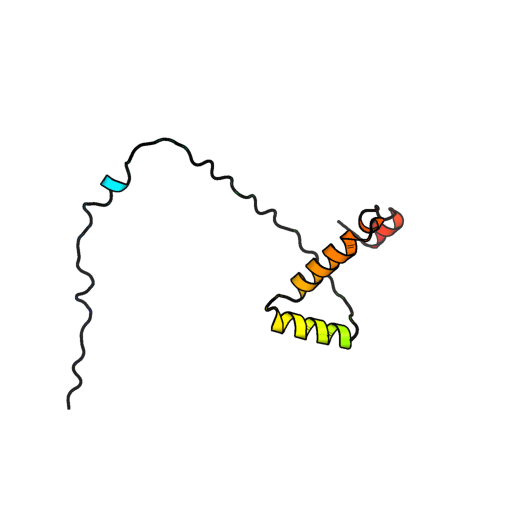.645 1.00 83.31 93 PRO A C 1
ATOM 731 O O . PRO A 1 93 ? -13.494 11.078 16.871 1.00 83.31 93 PRO A O 1
ATOM 734 N N . GLU A 1 94 ? -15.516 10.969 17.835 1.00 68.19 94 GLU A N 1
ATOM 735 C CA . GLU A 1 94 ? -16.128 12.027 17.009 1.00 68.19 94 GLU A CA 1
ATOM 736 C C . GLU A 1 94 ? -15.288 13.313 16.937 1.00 68.19 94 GLU A C 1
ATOM 738 O O . GLU A 1 94 ? -15.216 13.967 15.894 1.00 68.19 94 GLU A O 1
ATOM 743 N N . LYS A 1 95 ? -14.581 13.634 18.028 1.00 68.31 95 LYS A N 1
ATOM 744 C CA . LYS A 1 95 ? -13.676 14.790 18.129 1.00 68.31 95 LYS A CA 1
ATOM 745 C C . LYS A 1 95 ? -12.487 14.715 17.164 1.00 68.31 95 LYS A C 1
ATOM 747 O O . LYS A 1 95 ? -11.963 15.755 16.769 1.00 68.31 95 LYS A O 1
ATOM 752 N N . GLU A 1 96 ? -12.045 13.515 16.800 1.00 68.56 96 GLU A N 1
ATOM 753 C CA . GLU A 1 96 ? -10.930 13.290 15.876 1.00 68.56 96 GLU A CA 1
ATOM 754 C C . GLU A 1 96 ? -11.416 13.071 14.437 1.00 68.56 96 GLU A C 1
ATOM 756 O O . GLU A 1 96 ? -10.783 13.561 13.497 1.00 68.56 96 GLU A O 1
ATOM 761 N N . ARG A 1 97 ? -12.608 12.479 14.269 1.00 64.56 97 ARG A N 1
ATOM 762 C CA . ARG A 1 97 ? -13.302 12.363 12.976 1.00 64.56 97 ARG A CA 1
ATOM 763 C C . ARG A 1 97 ? -13.547 13.732 12.328 1.00 64.56 97 ARG A C 1
ATOM 765 O O . ARG A 1 97 ? -13.212 13.921 11.159 1.00 64.56 97 ARG A O 1
ATOM 772 N N . LEU A 1 98 ? -14.040 14.713 13.096 1.00 61.81 98 LEU A N 1
ATOM 773 C CA . LEU A 1 98 ? -14.257 16.080 12.594 1.00 61.81 98 LEU A CA 1
ATOM 774 C C . LEU A 1 98 ? -12.953 16.788 12.192 1.00 61.81 98 LEU A C 1
ATOM 776 O O . LEU A 1 98 ? -12.941 17.540 11.219 1.00 61.81 98 LEU A O 1
ATOM 780 N N . LYS A 1 99 ? -11.848 16.552 12.913 1.00 70.12 99 LYS A N 1
ATOM 781 C CA . LYS A 1 99 ? -10.552 17.184 12.610 1.00 70.12 99 LYS A CA 1
ATOM 782 C C . LYS A 1 99 ? -9.943 16.669 11.311 1.00 70.12 99 LYS A C 1
ATOM 784 O O . LYS A 1 99 ? -9.315 17.442 10.593 1.00 70.12 99 LYS A O 1
ATOM 789 N N . ARG A 1 100 ? -10.121 15.380 11.012 1.00 66.69 100 ARG A N 1
ATOM 790 C CA . ARG A 1 100 ? -9.534 14.740 9.827 1.00 66.69 100 ARG A CA 1
ATOM 791 C C . ARG A 1 100 ? -10.423 14.792 8.584 1.00 66.69 100 ARG A C 1
ATOM 793 O O . ARG A 1 100 ? -9.979 14.320 7.546 1.00 66.69 100 ARG A O 1
ATOM 800 N N . LYS A 1 101 ? -11.627 15.385 8.671 1.00 61.59 101 LYS A N 1
ATOM 801 C CA . LYS A 1 101 ? -12.601 15.496 7.564 1.00 61.59 101 LYS A CA 1
ATOM 802 C C . LYS A 1 101 ? -12.715 14.187 6.772 1.00 61.59 101 LYS A C 1
ATOM 804 O O . LYS A 1 101 ? -12.637 14.191 5.546 1.00 61.59 101 LYS A O 1
ATOM 809 N N . MET A 1 102 ? -12.814 13.070 7.488 1.00 61.31 102 MET A N 1
ATOM 810 C CA . MET A 1 102 ? -13.040 11.786 6.831 1.00 61.31 102 MET A CA 1
ATOM 811 C C . MET A 1 102 ? -14.464 11.789 6.251 1.00 61.31 102 MET A C 1
ATOM 813 O O . MET A 1 102 ? -15.352 12.319 6.933 1.00 61.31 102 MET A O 1
ATOM 817 N N . PRO A 1 103 ? -14.662 11.299 5.011 1.00 60.25 103 PRO A N 1
ATOM 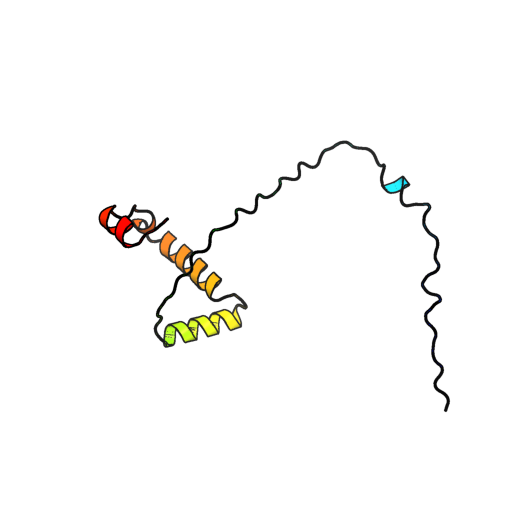818 C CA . PRO A 1 103 ? -15.992 11.159 4.423 1.00 60.25 103 PRO A CA 1
ATOM 819 C C . PRO A 1 103 ? -16.893 10.240 5.260 1.00 60.25 103 PRO A C 1
ATOM 821 O O . PRO A 1 103 ? -16.356 9.368 5.985 1.00 60.25 103 PRO A O 1
#

Radius of gyration: 29.48 Å; chains: 1; bounding box: 53×40×81 Å

Organism: NCBI:txid2608003

Secondary structure (DSSP, 8-state):
--------TTSS-----SSSGGGT------------------PPPP------HHHHHHHHHHHHHHT--HHHHHHHHHHHHHTT-GGGGSPPPHHHHHHHT--